Protein AF-A0A0F9U794-F1 (afdb_monomer_lite)

Secondary structure (DSSP, 8-state):
-EEEEEEE----HHHHHHHHHHHHTTPPPSS--S-EEEEEEE-TT--EEEEEPPPSEEE-TT--TTSSSS-EEEEEEETT-EEEEEEE-SSS-EEEEEEEEETTEEEEE-HHHHHHTT-

pLDDT: mean 91.05, std 6.49, range [72.31, 98.19]

Organism: NCBI:txid412755

Sequence (119 aa):
MRAALRLEDINTKDAKMVNAMCRQMGERPACPSRAWVARVRINANGYVDRDFLRADAVDYSDANGAGSRGIFKCYWLDERAYYEVSAPQSWRGTDRYFCETINGEIIRMTKEEVQDAQL

Structure (mmCIF, N/CA/C/O backbone):
data_AF-A0A0F9U794-F1
#
_entry.id   AF-A0A0F9U794-F1
#
loop_
_atom_site.group_PDB
_atom_site.id
_atom_site.type_symbol
_atom_site.label_atom_id
_atom_site.label_alt_id
_atom_site.label_comp_id
_atom_site.label_asym_id
_atom_site.label_entity_id
_atom_site.label_seq_id
_atom_site.pdbx_PDB_ins_code
_atom_site.Cartn_x
_atom_site.Cartn_y
_atom_site.Cartn_z
_atom_site.occupancy
_atom_site.B_iso_or_equiv
_atom_site.auth_seq_id
_atom_site.auth_comp_id
_atom_site.auth_asym_id
_atom_site.auth_atom_id
_atom_site.pdbx_PDB_model_num
ATOM 1 N N . MET A 1 1 ? -17.759 -3.862 -4.072 1.00 80.81 1 MET A N 1
ATOM 2 C CA . MET A 1 1 ? -17.053 -3.583 -5.339 1.00 80.81 1 MET A CA 1
ATOM 3 C C . MET A 1 1 ? -15.560 -3.726 -5.059 1.00 80.81 1 MET A C 1
ATOM 5 O O . MET A 1 1 ? -15.224 -4.323 -4.046 1.00 80.81 1 MET A O 1
ATOM 9 N N . ARG A 1 2 ? -14.651 -3.315 -5.944 1.00 90.50 2 ARG A N 1
ATOM 10 C CA . ARG A 1 2 ? -13.212 -3.297 -5.638 1.00 90.50 2 ARG A CA 1
ATOM 11 C C . ARG A 1 2 ? -12.657 -1.923 -5.949 1.00 90.50 2 ARG A C 1
ATOM 13 O O . ARG A 1 2 ? -13.087 -1.322 -6.931 1.00 90.50 2 ARG A O 1
ATOM 20 N N . ALA A 1 3 ? -11.710 -1.461 -5.145 1.00 95.38 3 ALA A N 1
ATOM 21 C CA . ALA A 1 3 ? -10.958 -0.252 -5.440 1.00 95.38 3 ALA A CA 1
ATOM 22 C C . ALA A 1 3 ? -9.623 -0.608 -6.096 1.00 95.38 3 ALA A C 1
ATOM 24 O O . ALA A 1 3 ? -8.954 -1.561 -5.692 1.00 95.38 3 ALA A O 1
ATOM 25 N N . ALA A 1 4 ? -9.230 0.171 -7.102 1.00 95.75 4 ALA A N 1
ATOM 26 C CA . ALA A 1 4 ? -7.898 0.094 -7.684 1.00 95.75 4 ALA A CA 1
ATOM 27 C C . ALA A 1 4 ? -6.948 1.017 -6.912 1.00 95.75 4 ALA A C 1
ATOM 29 O O . ALA A 1 4 ? -7.204 2.215 -6.796 1.00 95.75 4 ALA A O 1
ATOM 30 N N . LEU A 1 5 ? -5.823 0.482 -6.442 1.00 96.75 5 LEU A N 1
ATOM 31 C CA . LEU A 1 5 ? -4.751 1.264 -5.831 1.00 96.75 5 LEU A CA 1
ATOM 32 C C . LEU A 1 5 ? -3.471 1.135 -6.662 1.00 96.75 5 LEU A C 1
ATOM 34 O O . LEU A 1 5 ? -2.931 0.041 -6.820 1.00 96.75 5 LEU A O 1
ATOM 38 N N . ARG A 1 6 ? -2.962 2.263 -7.167 1.00 95.94 6 ARG A N 1
ATOM 39 C CA . ARG A 1 6 ? -1.702 2.351 -7.924 1.00 95.94 6 ARG A CA 1
ATOM 40 C C . ARG A 1 6 ? -0.647 3.053 -7.067 1.00 95.94 6 ARG A C 1
ATOM 42 O O . ARG A 1 6 ? -0.819 4.218 -6.722 1.00 95.94 6 ARG A O 1
ATOM 49 N N . LEU A 1 7 ? 0.439 2.357 -6.726 1.00 95.31 7 LEU A N 1
ATOM 50 C CA . LEU A 1 7 ? 1.538 2.881 -5.902 1.00 95.31 7 LEU A CA 1
ATOM 51 C C . LEU A 1 7 ? 2.839 2.936 -6.690 1.00 95.31 7 LEU A C 1
ATOM 53 O O . LEU A 1 7 ? 3.247 1.927 -7.258 1.00 95.31 7 LEU A O 1
ATOM 57 N N . GLU A 1 8 ? 3.535 4.069 -6.673 1.00 94.00 8 GLU A N 1
ATOM 58 C CA . GLU A 1 8 ? 4.873 4.149 -7.259 1.00 94.00 8 GLU A CA 1
ATOM 59 C C . GLU A 1 8 ? 5.911 3.473 -6.348 1.00 94.00 8 GLU A C 1
ATOM 61 O O . GLU A 1 8 ? 6.043 3.792 -5.164 1.00 94.00 8 GLU A O 1
ATOM 66 N N . ASP A 1 9 ? 6.687 2.548 -6.905 1.00 89.06 9 ASP A N 1
ATOM 67 C CA . ASP A 1 9 ? 7.792 1.879 -6.224 1.00 89.06 9 ASP A CA 1
ATOM 68 C C . ASP A 1 9 ? 9.101 2.647 -6.443 1.00 89.06 9 ASP A C 1
ATOM 70 O O . ASP A 1 9 ? 9.924 2.314 -7.299 1.00 89.06 9 ASP A O 1
ATOM 74 N N . ILE A 1 10 ? 9.279 3.719 -5.667 1.00 87.56 10 ILE A N 1
ATOM 75 C CA . ILE A 1 10 ? 10.468 4.576 -5.737 1.00 87.56 10 ILE A CA 1
ATOM 76 C C . ILE A 1 10 ? 11.643 3.896 -5.033 1.00 87.56 10 ILE A C 1
ATOM 78 O O . ILE A 1 10 ? 11.680 3.805 -3.801 1.00 87.56 10 ILE A O 1
ATOM 82 N N . ASN A 1 11 ? 12.651 3.509 -5.815 1.00 81.12 11 ASN A N 1
ATOM 83 C CA . ASN A 1 11 ? 13.875 2.881 -5.321 1.00 81.12 11 ASN A CA 1
ATOM 84 C C . ASN A 1 11 ? 15.133 3.576 -5.850 1.00 81.12 11 ASN A C 1
ATOM 86 O O . ASN A 1 11 ? 15.121 4.284 -6.858 1.00 81.12 11 ASN A O 1
ATOM 90 N N . THR A 1 12 ? 16.257 3.373 -5.162 1.00 76.31 12 THR A N 1
ATOM 91 C CA . THR A 1 12 ? 17.566 3.777 -5.688 1.00 76.31 12 THR A CA 1
ATOM 92 C C . THR A 1 12 ? 18.034 2.785 -6.755 1.00 76.31 12 THR A C 1
ATOM 94 O O . THR A 1 12 ? 17.633 1.618 -6.772 1.00 76.31 12 THR A O 1
ATOM 97 N N . LYS A 1 13 ? 18.917 3.238 -7.653 1.00 73.81 13 LYS A N 1
ATOM 98 C CA . LYS A 1 13 ? 19.568 2.357 -8.634 1.00 73.81 13 LYS A CA 1
ATOM 99 C C . LYS A 1 13 ? 20.335 1.223 -7.936 1.00 73.81 13 LYS A C 1
ATOM 101 O O . LYS A 1 13 ? 20.279 0.082 -8.391 1.00 73.81 13 LYS A O 1
ATOM 106 N N . ASP A 1 14 ? 20.966 1.528 -6.804 1.00 78.88 14 ASP A N 1
ATOM 107 C CA . ASP A 1 14 ? 21.723 0.560 -6.006 1.00 78.88 14 ASP A CA 1
ATOM 108 C C . ASP A 1 1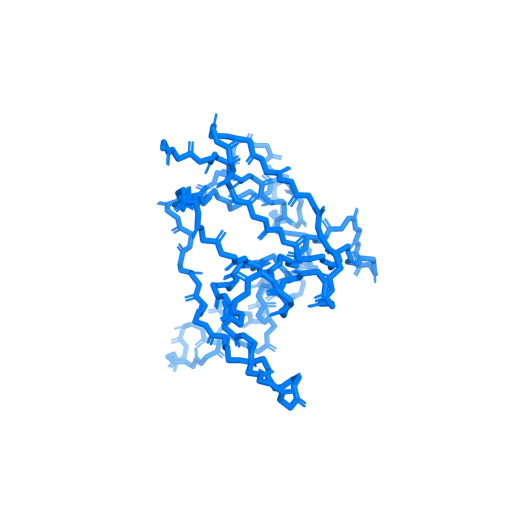4 ? 20.814 -0.526 -5.426 1.00 78.88 14 ASP A C 1
ATOM 110 O O . ASP A 1 14 ? 21.126 -1.707 -5.550 1.00 78.88 14 ASP A O 1
ATOM 114 N N . ALA A 1 15 ? 19.635 -0.161 -4.903 1.00 79.69 15 ALA A N 1
ATOM 115 C CA . ALA A 1 15 ? 18.659 -1.129 -4.400 1.00 79.69 15 ALA A CA 1
ATOM 116 C C . ALA A 1 15 ? 18.228 -2.128 -5.488 1.00 79.69 15 ALA A C 1
ATOM 118 O O . ALA A 1 15 ? 18.075 -3.320 -5.220 1.00 79.69 15 ALA A O 1
ATOM 119 N N . LYS A 1 16 ? 18.076 -1.675 -6.739 1.00 75.94 16 LYS A N 1
ATOM 120 C CA . LYS A 1 16 ? 17.769 -2.559 -7.873 1.00 75.94 16 LYS A CA 1
ATOM 121 C C . LYS A 1 16 ? 18.916 -3.526 -8.168 1.00 75.94 16 LYS A C 1
ATOM 123 O O . LYS A 1 16 ? 18.654 -4.712 -8.358 1.00 75.94 16 LYS A O 1
ATOM 128 N N . MET A 1 17 ? 20.155 -3.031 -8.203 1.00 81.88 17 MET A N 1
ATOM 129 C CA . MET A 1 17 ? 21.342 -3.854 -8.455 1.00 81.88 17 MET A CA 1
ATOM 130 C C . MET A 1 17 ? 21.521 -4.918 -7.368 1.00 81.88 17 MET A C 1
ATOM 132 O O . MET A 1 17 ? 21.642 -6.099 -7.688 1.00 81.88 17 MET A O 1
ATOM 136 N N . VAL A 1 18 ? 21.439 -4.516 -6.097 1.00 85.44 18 VAL A N 1
ATOM 137 C CA . VAL A 1 18 ? 21.543 -5.421 -4.943 1.00 85.44 18 VAL A CA 1
ATOM 138 C C . VAL A 1 18 ? 20.451 -6.487 -4.995 1.00 85.44 18 VAL A C 1
ATOM 140 O O . VAL A 1 18 ? 20.743 -7.678 -4.940 1.00 85.44 18 VAL A O 1
ATOM 143 N N . ASN A 1 19 ? 19.192 -6.094 -5.199 1.00 85.62 19 ASN A N 1
ATOM 144 C CA . ASN A 1 19 ? 18.096 -7.059 -5.276 1.00 85.62 19 ASN A CA 1
ATOM 145 C C . ASN A 1 19 ? 18.199 -8.002 -6.483 1.00 85.62 19 ASN A C 1
ATOM 147 O O . ASN A 1 19 ? 17.732 -9.137 -6.403 1.00 85.62 19 ASN A O 1
ATOM 151 N N . ALA A 1 20 ? 18.759 -7.552 -7.610 1.00 84.56 20 ALA A N 1
ATOM 152 C CA . ALA A 1 20 ? 19.006 -8.416 -8.761 1.00 84.56 20 ALA A CA 1
ATOM 153 C C . ALA A 1 20 ? 20.053 -9.491 -8.433 1.00 84.56 20 ALA A C 1
ATOM 155 O O . ALA A 1 20 ? 19.827 -10.656 -8.756 1.00 84.56 20 ALA A O 1
ATOM 156 N N . MET A 1 21 ? 21.130 -9.126 -7.730 1.00 88.81 21 MET A N 1
ATOM 157 C CA . MET A 1 21 ? 22.136 -10.079 -7.249 1.00 88.81 21 MET A CA 1
ATOM 158 C C . MET A 1 21 ? 21.545 -11.066 -6.238 1.00 88.81 21 MET A C 1
ATOM 160 O O . MET A 1 21 ? 21.715 -12.268 -6.416 1.00 88.81 21 MET A O 1
ATOM 164 N N . CYS A 1 22 ? 20.774 -10.600 -5.243 1.00 89.19 22 CYS A N 1
ATOM 165 C CA . CYS A 1 22 ? 20.089 -11.493 -4.298 1.00 89.19 22 CYS A CA 1
ATOM 166 C C . CYS A 1 22 ? 19.246 -12.542 -5.037 1.00 89.19 22 CYS A C 1
ATOM 168 O O . CYS A 1 22 ? 19.363 -13.732 -4.766 1.00 89.19 22 CYS A O 1
ATOM 170 N N . ARG A 1 23 ? 18.457 -12.127 -6.041 1.00 87.50 23 ARG A N 1
ATOM 171 C CA . ARG A 1 23 ? 17.647 -13.056 -6.850 1.00 87.50 23 ARG A CA 1
ATOM 172 C C . ARG A 1 23 ? 18.496 -14.059 -7.629 1.00 87.50 23 ARG A C 1
ATOM 174 O O . ARG A 1 23 ? 18.115 -15.221 -7.693 1.00 87.50 23 ARG A O 1
ATOM 181 N N . GLN A 1 24 ? 19.619 -13.630 -8.207 1.00 92.25 24 GLN A N 1
ATOM 182 C CA . GLN A 1 24 ? 20.548 -14.533 -8.899 1.00 92.25 24 GLN A CA 1
ATOM 183 C C . GLN A 1 24 ? 21.147 -15.582 -7.952 1.00 92.25 24 GLN A C 1
ATOM 185 O O . GLN A 1 24 ? 21.389 -16.707 -8.374 1.00 92.25 24 GLN A O 1
ATOM 190 N N . MET A 1 25 ? 21.330 -15.235 -6.677 1.00 93.62 25 MET A N 1
ATOM 191 C CA . MET A 1 25 ? 21.824 -16.139 -5.632 1.00 93.62 25 MET A CA 1
ATOM 192 C C . MET A 1 25 ? 20.716 -16.968 -4.954 1.00 93.62 25 MET A C 1
ATOM 194 O O . MET A 1 25 ? 21.010 -17.777 -4.081 1.00 93.62 25 MET A O 1
ATOM 198 N N . GLY A 1 26 ? 19.443 -16.788 -5.330 1.00 91.44 26 GLY A N 1
ATOM 199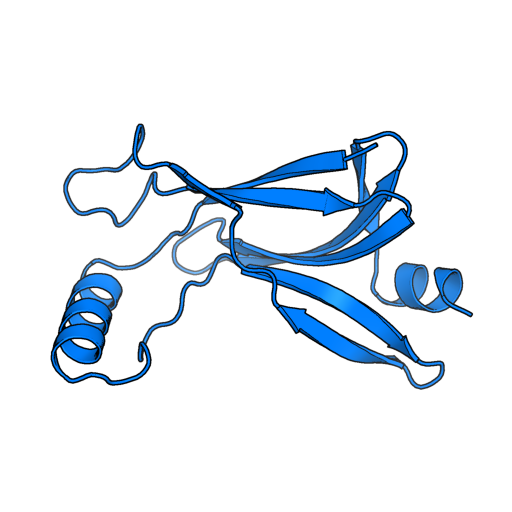 C CA . GLY A 1 26 ? 18.307 -17.444 -4.665 1.00 91.44 26 GLY A CA 1
ATOM 200 C C . GLY A 1 26 ? 17.976 -16.872 -3.280 1.00 91.44 26 GLY A C 1
ATOM 201 O O . GLY A 1 26 ? 17.231 -17.480 -2.513 1.00 91.44 26 GLY A O 1
ATOM 202 N N . GLU A 1 27 ? 18.510 -15.699 -2.953 1.00 90.25 27 GLU A N 1
ATOM 203 C CA . GLU A 1 27 ? 18.311 -15.022 -1.679 1.00 90.25 27 GLU A CA 1
ATOM 204 C C . GLU A 1 27 ? 17.114 -14.068 -1.702 1.00 90.25 27 GLU A C 1
ATOM 206 O O . GLU A 1 27 ? 16.633 -13.603 -2.745 1.00 90.25 27 GLU A O 1
ATOM 211 N N . ARG A 1 28 ? 16.640 -13.723 -0.502 1.00 84.06 28 ARG A N 1
ATOM 212 C CA . ARG A 1 28 ? 15.618 -12.690 -0.339 1.00 84.06 28 ARG A CA 1
ATOM 213 C C . ARG A 1 28 ? 16.192 -11.311 -0.695 1.00 84.06 28 ARG A C 1
ATOM 215 O O . ARG A 1 28 ? 17.364 -11.057 -0.438 1.00 84.06 28 ARG A O 1
ATOM 222 N N . PRO A 1 29 ? 15.375 -10.392 -1.240 1.00 82.88 29 PRO A N 1
ATOM 223 C CA . PRO A 1 29 ? 15.823 -9.036 -1.542 1.00 82.88 29 PRO A CA 1
ATOM 224 C C . PRO A 1 29 ? 16.298 -8.314 -0.273 1.00 82.88 29 PRO A C 1
ATOM 226 O O . PRO A 1 29 ? 15.523 -8.173 0.673 1.00 82.88 29 PRO A O 1
ATOM 229 N N . ALA A 1 30 ? 17.539 -7.824 -0.266 1.00 80.88 30 ALA A N 1
ATOM 230 C CA . ALA A 1 30 ? 18.091 -7.060 0.856 1.00 80.88 30 ALA A CA 1
ATOM 231 C C . ALA A 1 30 ? 17.530 -5.627 0.943 1.00 80.88 30 ALA A C 1
ATOM 233 O O . ALA A 1 30 ? 17.526 -5.017 2.010 1.00 80.88 30 ALA A O 1
ATOM 234 N N . CYS A 1 31 ? 17.026 -5.084 -0.169 1.00 78.06 31 CYS A N 1
ATOM 235 C CA . CYS A 1 31 ? 16.397 -3.767 -0.232 1.00 78.06 31 CYS A CA 1
ATOM 236 C C . CYS A 1 31 ? 14.939 -3.911 -0.692 1.00 78.06 31 CYS A C 1
ATOM 238 O O . CYS A 1 31 ? 14.627 -3.579 -1.838 1.00 78.06 31 CYS A O 1
ATOM 240 N N . PRO A 1 32 ? 14.038 -4.466 0.137 1.00 75.12 32 PRO A N 1
ATOM 241 C CA . PRO A 1 32 ? 12.668 -4.732 -0.274 1.00 75.12 32 PRO A CA 1
ATOM 242 C C . PRO A 1 32 ? 11.962 -3.448 -0.711 1.00 75.12 32 PRO A C 1
ATOM 244 O O . PRO A 1 32 ? 12.281 -2.345 -0.267 1.00 75.12 32 PRO A O 1
ATOM 247 N N . SER A 1 33 ? 10.986 -3.610 -1.600 1.00 83.81 33 SER A N 1
ATOM 248 C CA . SER A 1 33 ? 10.199 -2.491 -2.103 1.00 83.81 33 SER A CA 1
ATOM 249 C C . SER A 1 33 ? 9.570 -1.694 -0.963 1.00 83.81 33 SER A C 1
ATOM 251 O O . SER A 1 33 ? 8.998 -2.252 -0.025 1.00 83.81 33 SER A O 1
ATOM 253 N N . ARG A 1 34 ? 9.641 -0.369 -1.090 1.00 89.38 34 ARG A N 1
ATOM 254 C CA . ARG A 1 34 ? 9.024 0.563 -0.144 1.00 89.38 34 ARG A CA 1
ATOM 255 C C . ARG A 1 34 ? 7.520 0.721 -0.387 1.00 89.38 34 ARG A C 1
ATOM 257 O O . ARG A 1 34 ? 6.819 1.176 0.514 1.00 89.38 34 ARG A O 1
ATOM 264 N N . ALA A 1 35 ? 7.043 0.349 -1.578 1.00 94.38 35 ALA A N 1
ATOM 265 C CA . ALA A 1 35 ? 5.633 0.331 -1.946 1.00 94.38 35 ALA A CA 1
ATOM 266 C C . ALA A 1 35 ? 5.005 -1.035 -1.644 1.00 94.38 35 ALA A C 1
ATOM 268 O O . ALA A 1 35 ? 5.291 -2.033 -2.321 1.00 94.38 35 ALA A O 1
ATOM 269 N N . TRP A 1 36 ? 4.131 -1.079 -0.642 1.00 95.94 36 TRP A N 1
ATOM 270 C CA . TRP A 1 36 ? 3.434 -2.295 -0.230 1.00 95.94 36 TRP A CA 1
ATOM 271 C C . TRP A 1 36 ? 2.057 -1.985 0.353 1.00 95.94 36 TRP A C 1
ATOM 273 O O . TRP A 1 36 ? 1.792 -0.872 0.809 1.00 95.94 36 TRP A O 1
ATOM 283 N N . VAL A 1 37 ? 1.201 -3.002 0.334 1.00 97.94 37 VAL A N 1
ATOM 284 C CA . VAL A 1 37 ? -0.140 -2.995 0.920 1.00 97.94 37 VAL A CA 1
ATOM 285 C C . VAL A 1 37 ? -0.269 -4.244 1.781 1.00 97.94 37 VAL A C 1
ATOM 287 O O . VAL A 1 37 ? 0.140 -5.326 1.357 1.00 97.94 37 VAL A O 1
ATOM 290 N N . ALA A 1 38 ? -0.821 -4.105 2.979 1.00 98.19 38 ALA A N 1
ATOM 291 C CA . ALA A 1 38 ? -1.192 -5.235 3.817 1.00 98.19 38 ALA A CA 1
ATOM 292 C C . ALA A 1 38 ? -2.658 -5.117 4.212 1.00 98.19 38 ALA A C 1
ATOM 294 O O . ALA A 1 38 ? -3.099 -4.037 4.596 1.00 98.19 38 ALA A O 1
ATOM 295 N N . ARG A 1 39 ? -3.407 -6.216 4.146 1.00 97.75 39 ARG A N 1
ATOM 296 C CA . ARG A 1 39 ? -4.705 -6.300 4.808 1.00 97.75 39 ARG A CA 1
ATOM 297 C C . ARG A 1 39 ? -4.454 -6.363 6.304 1.00 97.75 39 ARG A C 1
ATOM 299 O O . ARG A 1 39 ? -3.569 -7.100 6.745 1.00 97.75 39 ARG A O 1
ATOM 306 N N . VAL A 1 40 ? -5.212 -5.591 7.071 1.00 97.44 40 VAL A N 1
ATOM 307 C CA . VAL A 1 40 ? -4.991 -5.476 8.511 1.00 97.44 40 VAL A CA 1
ATOM 308 C C . VAL A 1 40 ? -6.176 -5.947 9.327 1.00 97.44 40 VAL A C 1
ATOM 310 O O . VAL A 1 40 ? -7.334 -5.724 8.973 1.00 97.44 40 VAL A O 1
ATOM 313 N N . ARG A 1 41 ? -5.855 -6.573 10.456 1.00 96.06 41 ARG A N 1
ATOM 314 C CA . ARG A 1 41 ? -6.779 -6.802 11.566 1.00 96.06 41 ARG A CA 1
ATOM 315 C C . ARG A 1 41 ? -6.158 -6.223 12.826 1.00 96.06 41 ARG A C 1
ATOM 317 O O . ARG A 1 41 ? -5.013 -6.537 13.145 1.00 96.06 41 ARG A O 1
ATOM 324 N N . ILE A 1 42 ? -6.895 -5.365 13.512 1.00 95.50 42 ILE A N 1
ATOM 325 C CA . ILE A 1 42 ? -6.478 -4.714 14.744 1.00 95.50 42 ILE A CA 1
ATOM 326 C C . ILE A 1 42 ? -7.328 -5.283 15.871 1.00 95.50 42 ILE A C 1
ATOM 328 O O . ILE A 1 42 ? -8.549 -5.198 15.841 1.00 95.50 42 ILE A O 1
ATOM 332 N N . ASN A 1 43 ? -6.689 -5.908 16.857 1.00 91.44 43 ASN A N 1
ATOM 333 C CA . ASN A 1 43 ? -7.421 -6.424 18.012 1.00 91.44 43 ASN A CA 1
ATOM 334 C C . ASN A 1 43 ? -7.713 -5.315 19.038 1.00 91.44 43 ASN A C 1
ATOM 336 O O . ASN A 1 43 ? -7.161 -4.220 18.959 1.00 91.44 43 ASN A O 1
ATOM 340 N N . ALA A 1 44 ? -8.518 -5.626 20.058 1.00 88.44 44 ALA A N 1
ATOM 341 C CA . ALA A 1 44 ? -8.875 -4.688 21.129 1.00 88.44 44 ALA A CA 1
ATOM 342 C C . ALA A 1 44 ? -7.668 -4.087 21.885 1.00 88.44 44 ALA A C 1
ATOM 344 O O . ALA A 1 44 ? -7.775 -3.007 22.458 1.00 88.44 44 ALA A O 1
ATOM 345 N N . ASN A 1 45 ? -6.506 -4.749 21.857 1.00 90.38 45 ASN A N 1
ATOM 346 C CA . ASN A 1 45 ? -5.269 -4.262 22.476 1.00 90.38 45 ASN A CA 1
ATOM 347 C C . ASN A 1 45 ? -4.439 -3.373 21.527 1.00 90.38 45 ASN A C 1
ATOM 349 O O . ASN A 1 45 ? -3.314 -2.997 21.855 1.00 90.38 45 ASN A O 1
ATOM 353 N N . GLY A 1 46 ? -4.944 -3.082 20.324 1.00 89.81 46 GLY A N 1
ATOM 354 C CA . GLY A 1 46 ? -4.261 -2.291 19.305 1.00 89.81 46 GLY A CA 1
ATOM 355 C C . GLY A 1 46 ? -3.135 -3.031 18.572 1.00 89.81 46 GLY A C 1
ATOM 356 O O . GLY A 1 46 ? -2.333 -2.384 17.887 1.00 89.81 46 GLY A O 1
ATOM 357 N N . TYR A 1 47 ? -3.030 -4.357 18.705 1.00 93.69 47 TYR A N 1
ATOM 358 C CA . TYR A 1 47 ? -2.077 -5.153 17.926 1.00 93.69 47 TYR A CA 1
ATOM 359 C C . TYR A 1 47 ? -2.562 -5.279 16.484 1.00 93.69 47 TYR A C 1
ATOM 361 O O . TYR A 1 47 ? -3.705 -5.663 16.253 1.00 93.69 47 TYR A O 1
ATOM 369 N N . VAL A 1 48 ? -1.670 -4.983 15.535 1.00 95.56 48 VAL A N 1
ATOM 370 C CA . VAL A 1 48 ? -1.952 -4.995 14.095 1.00 95.56 48 VAL A CA 1
ATOM 371 C C . VAL A 1 48 ? -1.375 -6.265 13.473 1.00 95.56 48 VAL A C 1
ATOM 373 O O . VAL A 1 48 ? -0.160 -6.365 13.277 1.00 95.56 48 VAL A O 1
ATOM 376 N N . ASP A 1 49 ? -2.254 -7.206 13.142 1.00 96.75 49 ASP A N 1
ATOM 377 C CA . ASP A 1 49 ? -1.956 -8.358 12.291 1.00 96.75 49 ASP A CA 1
ATOM 378 C C . ASP A 1 49 ? -1.968 -7.917 10.820 1.00 96.75 49 ASP A C 1
ATOM 380 O O . ASP A 1 49 ? -2.904 -7.242 10.385 1.00 96.75 49 ASP A O 1
ATOM 384 N N . ARG A 1 50 ? -0.917 -8.264 10.068 1.00 97.44 50 ARG A N 1
ATOM 385 C CA . ARG A 1 50 ? -0.707 -7.833 8.677 1.00 97.44 50 ARG A CA 1
ATOM 386 C C . ARG A 1 50 ? -0.581 -9.036 7.762 1.00 97.44 50 ARG A C 1
ATOM 388 O O . ARG A 1 50 ? 0.390 -9.784 7.857 1.00 97.44 50 ARG A O 1
ATOM 395 N N . ASP A 1 51 ? -1.488 -9.127 6.802 1.00 97.19 51 ASP A N 1
ATOM 396 C CA . ASP A 1 51 ? -1.379 -10.046 5.675 1.00 97.19 51 ASP A CA 1
ATOM 397 C C . ASP A 1 51 ? -0.948 -9.262 4.429 1.00 97.19 51 ASP A C 1
ATOM 399 O O . ASP A 1 51 ? -1.702 -8.439 3.906 1.00 97.19 51 ASP A O 1
ATOM 403 N N . PHE A 1 52 ? 0.306 -9.426 4.000 1.00 96.12 52 PHE A N 1
ATOM 404 C CA . PHE A 1 52 ? 0.889 -8.622 2.922 1.00 96.12 52 PHE A CA 1
ATOM 405 C C . PHE A 1 52 ? 0.395 -9.077 1.549 1.00 96.12 52 PHE A C 1
ATOM 407 O O . PHE A 1 52 ? 0.598 -10.221 1.142 1.00 96.12 52 PHE A O 1
ATOM 414 N N . LEU A 1 53 ? -0.168 -8.141 0.786 1.00 95.44 53 LEU A N 1
ATOM 415 C CA . LEU A 1 53 ? -0.670 -8.416 -0.552 1.00 95.44 53 LEU A CA 1
ATOM 416 C C . LEU A 1 53 ? 0.481 -8.469 -1.557 1.00 95.44 53 LEU A C 1
ATOM 418 O O . LEU A 1 53 ? 1.384 -7.624 -1.575 1.00 95.44 53 LEU A O 1
ATOM 422 N N . ARG A 1 54 ? 0.392 -9.428 -2.478 1.00 94.19 54 ARG A N 1
ATOM 423 C CA . ARG A 1 54 ? 1.129 -9.366 -3.740 1.00 94.19 54 ARG A CA 1
ATOM 424 C C . ARG A 1 54 ? 0.416 -8.377 -4.661 1.00 94.19 54 ARG A C 1
ATOM 426 O O . ARG A 1 54 ? -0.803 -8.407 -4.757 1.00 94.19 54 ARG A O 1
ATOM 433 N N . ALA A 1 55 ? 1.177 -7.533 -5.353 1.00 94.25 55 ALA A N 1
ATOM 434 C CA . ALA A 1 55 ? 0.615 -6.680 -6.396 1.00 94.25 55 ALA A CA 1
ATOM 435 C C . ALA A 1 55 ? 0.019 -7.538 -7.523 1.00 94.25 55 ALA A C 1
ATOM 437 O O . ALA A 1 55 ? 0.666 -8.486 -7.982 1.00 94.25 55 ALA A O 1
ATOM 438 N N . ASP A 1 56 ? -1.179 -7.183 -7.979 1.00 96.06 56 ASP A N 1
ATOM 439 C CA . ASP A 1 56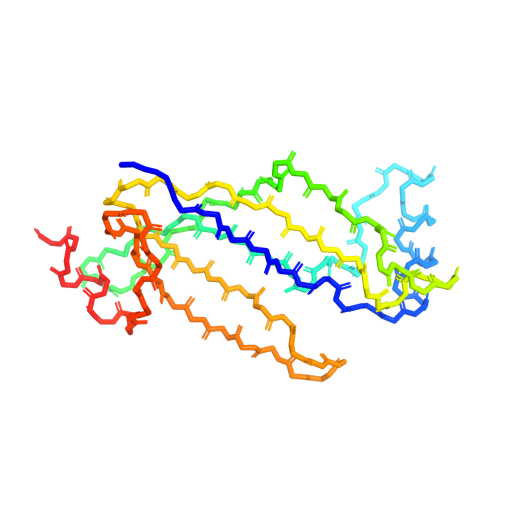 ? -1.865 -7.845 -9.091 1.00 96.06 56 ASP A CA 1
ATOM 440 C C . ASP A 1 56 ? -1.139 -7.600 -10.417 1.00 96.06 56 ASP A C 1
ATOM 442 O O . ASP A 1 56 ? -1.055 -8.486 -11.267 1.00 96.06 56 ASP A O 1
ATOM 446 N N . ALA A 1 57 ? -0.568 -6.405 -10.576 1.00 94.25 57 ALA A N 1
ATOM 447 C CA . ALA A 1 57 ? 0.236 -6.042 -11.733 1.00 94.25 57 ALA A CA 1
ATOM 448 C C . ALA A 1 57 ? 1.375 -5.089 -11.355 1.00 94.25 57 ALA A C 1
ATOM 450 O O . ALA A 1 57 ? 1.317 -4.374 -10.350 1.00 94.25 57 ALA A O 1
ATOM 451 N N . VAL A 1 58 ? 2.410 -5.071 -12.197 1.00 91.81 58 VAL A N 1
ATOM 452 C CA . VAL A 1 58 ? 3.468 -4.060 -12.158 1.00 91.81 58 VAL A CA 1
ATOM 453 C C . VAL A 1 58 ? 3.517 -3.370 -13.514 1.00 91.81 58 VAL A C 1
ATOM 455 O O . VAL A 1 58 ? 3.696 -4.026 -14.538 1.00 91.81 58 VAL A O 1
ATOM 458 N N . ASP A 1 59 ? 3.335 -2.057 -13.507 1.00 90.88 59 ASP A N 1
ATOM 459 C CA . ASP A 1 59 ? 3.336 -1.196 -14.682 1.00 90.88 59 ASP A CA 1
ATOM 460 C C . ASP A 1 59 ? 4.678 -0.460 -14.789 1.00 90.88 59 ASP A C 1
ATOM 462 O O . ASP A 1 59 ? 5.139 0.175 -13.838 1.00 90.88 59 ASP A O 1
ATOM 466 N N . TYR A 1 60 ? 5.307 -0.584 -15.956 1.00 89.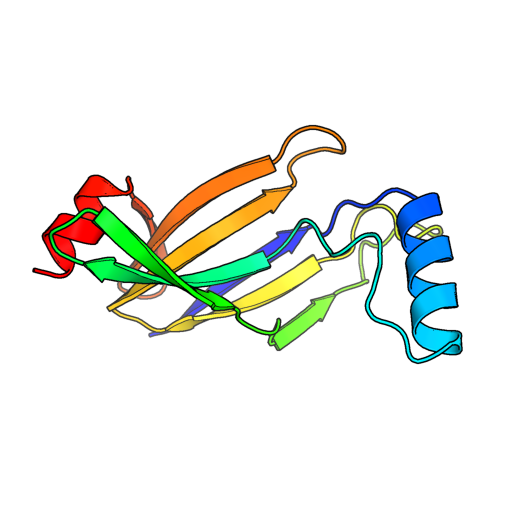88 60 TYR A N 1
ATOM 467 C CA . TYR A 1 60 ? 6.605 0.004 -16.289 1.00 89.88 60 TYR A CA 1
ATOM 468 C C . TYR A 1 60 ? 6.496 1.064 -17.393 1.00 89.88 60 TYR A C 1
ATOM 470 O O . TYR A 1 60 ? 7.524 1.523 -17.883 1.00 89.88 60 TYR A O 1
ATOM 478 N N . SER A 1 61 ? 5.282 1.438 -17.812 1.00 88.56 61 SER A N 1
ATOM 479 C CA . SER A 1 61 ? 5.051 2.328 -18.961 1.00 88.56 61 SER A CA 1
ATOM 480 C C . SER A 1 61 ? 5.687 3.707 -18.772 1.00 88.56 61 SER A C 1
ATOM 482 O O . SER A 1 61 ? 6.181 4.298 -19.728 1.00 88.56 61 SER A O 1
ATOM 484 N N . ASP A 1 62 ? 5.741 4.173 -17.524 1.00 87.06 62 ASP A N 1
ATOM 485 C CA . ASP A 1 62 ? 6.340 5.452 -17.136 1.00 87.06 62 ASP A CA 1
ATOM 486 C C . ASP A 1 62 ? 7.770 5.289 -16.587 1.00 87.06 62 ASP A C 1
ATOM 488 O O . ASP A 1 62 ? 8.366 6.247 -16.082 1.00 87.06 62 ASP A O 1
ATOM 492 N N . ALA A 1 63 ? 8.330 4.074 -16.622 1.00 86.81 63 ALA A N 1
ATOM 493 C CA . ALA A 1 63 ? 9.606 3.794 -15.990 1.00 86.81 63 ALA A CA 1
ATOM 494 C C . ALA A 1 63 ? 10.725 4.556 -16.696 1.00 86.81 63 ALA A C 1
ATOM 496 O O . ALA A 1 63 ? 10.908 4.479 -17.912 1.00 86.81 63 ALA A O 1
ATOM 497 N N . ASN A 1 64 ? 11.544 5.255 -15.913 1.00 82.31 64 ASN A N 1
ATOM 498 C CA . ASN A 1 64 ? 12.773 5.808 -16.464 1.00 82.31 64 ASN A CA 1
ATOM 499 C C . ASN A 1 64 ? 13.731 4.669 -16.867 1.00 82.31 64 ASN A C 1
ATOM 501 O O . ASN A 1 64 ? 13.631 3.550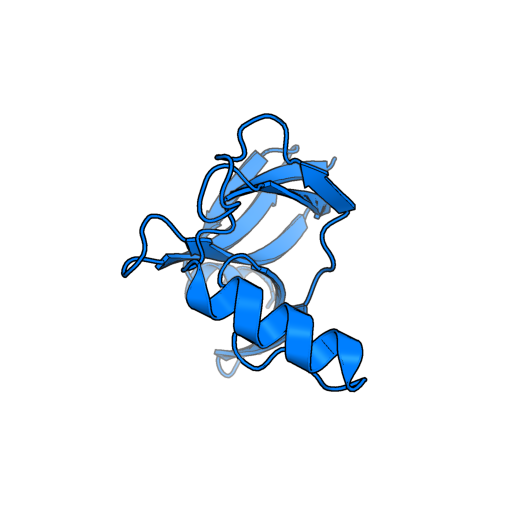 -16.365 1.00 82.31 64 ASN A O 1
ATOM 505 N N . GLY A 1 65 ? 14.713 4.948 -17.731 1.00 76.56 65 GLY A N 1
ATOM 506 C CA . GLY A 1 65 ? 15.628 3.908 -18.232 1.00 76.56 65 GLY A CA 1
ATOM 507 C C . GLY A 1 65 ? 16.376 3.128 -17.135 1.00 76.56 65 GLY A C 1
ATOM 508 O O . GLY A 1 65 ? 16.707 1.958 -17.314 1.00 76.56 65 GLY A O 1
ATOM 509 N N . ALA A 1 66 ? 16.605 3.735 -15.963 1.00 76.31 66 ALA A N 1
ATOM 510 C CA . ALA A 1 66 ? 17.209 3.052 -14.817 1.00 76.31 66 ALA A CA 1
ATOM 511 C C . ALA A 1 66 ? 16.202 2.209 -14.002 1.00 76.31 66 ALA A C 1
ATOM 513 O O . ALA A 1 66 ? 16.606 1.272 -13.305 1.00 76.31 66 ALA A O 1
ATOM 514 N N . GLY A 1 67 ? 14.903 2.499 -14.092 1.00 72.31 67 GLY A N 1
ATOM 515 C CA . GLY A 1 67 ? 13.834 1.931 -13.274 1.00 72.31 67 GLY A CA 1
ATOM 516 C C . GLY A 1 67 ? 13.895 2.351 -11.803 1.00 72.31 67 GLY A C 1
ATOM 517 O O . GLY A 1 67 ? 13.584 1.544 -10.935 1.00 72.31 67 GLY A O 1
ATOM 518 N N . SER A 1 68 ? 14.367 3.565 -11.504 1.00 80.50 68 SER A N 1
ATOM 519 C CA . SER A 1 68 ? 14.353 4.132 -10.140 1.00 80.50 68 SER A CA 1
ATOM 520 C C . SER A 1 68 ? 13.057 4.888 -9.819 1.00 80.50 68 SER A C 1
ATOM 522 O O . SER A 1 68 ? 12.753 5.140 -8.652 1.00 80.50 68 SER A O 1
ATOM 524 N N . ARG A 1 69 ? 12.316 5.265 -10.866 1.00 86.69 69 ARG A N 1
ATOM 525 C CA . ARG A 1 69 ? 11.052 6.014 -10.858 1.00 86.69 69 ARG A CA 1
ATOM 526 C C . ARG A 1 69 ? 10.145 5.482 -11.966 1.00 86.69 69 ARG A C 1
ATOM 528 O O . ARG A 1 69 ? 10.652 4.906 -12.932 1.00 86.69 69 ARG A O 1
ATOM 535 N N . GLY A 1 70 ? 8.844 5.723 -11.830 1.00 88.75 70 GLY A N 1
ATOM 536 C CA . GLY A 1 70 ? 7.835 5.386 -12.836 1.00 88.75 70 GLY A CA 1
ATOM 537 C C . GLY A 1 70 ? 7.490 3.899 -12.927 1.00 88.75 70 GLY A C 1
ATOM 538 O O . GLY A 1 70 ? 6.882 3.465 -13.897 1.00 88.75 70 GLY A O 1
ATOM 539 N N . ILE A 1 71 ? 7.889 3.109 -11.926 1.00 90.69 71 ILE A N 1
ATOM 540 C CA . ILE A 1 71 ? 7.428 1.729 -11.762 1.00 90.69 71 ILE A CA 1
ATOM 541 C C . ILE A 1 71 ? 6.259 1.761 -10.791 1.00 90.69 71 ILE A C 1
ATOM 543 O O . ILE A 1 71 ? 6.421 2.227 -9.663 1.00 90.69 71 ILE A O 1
ATOM 547 N N . PHE A 1 72 ? 5.107 1.241 -11.196 1.00 93.81 72 PHE A N 1
ATOM 548 C CA . PHE A 1 72 ? 3.902 1.246 -10.378 1.00 93.81 72 PHE A CA 1
ATOM 549 C C . PHE A 1 72 ? 3.456 -0.168 -10.035 1.00 93.81 72 PHE A C 1
ATOM 551 O O . PHE A 1 72 ? 3.410 -1.043 -10.892 1.00 93.81 72 PHE A O 1
ATOM 558 N N . LYS A 1 73 ? 3.088 -0.393 -8.777 1.00 94.88 73 LYS A N 1
ATOM 559 C CA . LYS A 1 73 ? 2.409 -1.603 -8.319 1.00 94.88 73 LYS A CA 1
ATOM 560 C C . LYS A 1 73 ? 0.918 -1.334 -8.223 1.00 94.88 73 LYS A C 1
ATOM 562 O O . LYS A 1 73 ? 0.508 -0.395 -7.541 1.00 94.88 73 LYS A O 1
ATOM 567 N N . CYS A 1 74 ? 0.134 -2.171 -8.881 1.00 96.31 74 CYS A N 1
ATOM 568 C CA . CYS A 1 74 ? -1.316 -2.076 -8.898 1.00 96.31 74 CYS A CA 1
ATOM 569 C C . CYS A 1 74 ? -1.912 -3.167 -8.010 1.00 96.31 74 CYS A C 1
ATOM 571 O O . CYS A 1 74 ? -1.495 -4.324 -8.094 1.00 96.31 74 CYS A O 1
ATOM 573 N N . TYR A 1 75 ? -2.878 -2.786 -7.182 1.00 97.25 75 TYR A N 1
ATOM 574 C CA . TYR A 1 75 ? -3.582 -3.665 -6.257 1.00 97.25 75 TYR A CA 1
ATOM 575 C C . TYR A 1 75 ? -5.088 -3.510 -6.434 1.00 97.25 75 TYR A C 1
ATOM 577 O O . TYR A 1 75 ? -5.584 -2.391 -6.601 1.00 97.25 75 TYR A O 1
ATOM 585 N N . TRP A 1 76 ? -5.805 -4.619 -6.320 1.00 97.31 76 TRP A N 1
ATOM 586 C CA . TRP A 1 76 ? -7.239 -4.639 -6.087 1.00 97.31 76 TRP A CA 1
ATOM 587 C C . TRP A 1 76 ? -7.526 -4.780 -4.597 1.00 97.31 76 TRP A C 1
ATOM 589 O O . TRP A 1 76 ? -7.117 -5.751 -3.962 1.00 97.31 76 TRP A O 1
ATOM 599 N N . LEU A 1 77 ? -8.245 -3.808 -4.044 1.00 96.94 77 LEU A N 1
ATOM 600 C CA . LEU A 1 77 ? -8.697 -3.823 -2.658 1.00 96.94 77 LEU A CA 1
ATOM 601 C C . LEU A 1 77 ? -10.159 -4.262 -2.611 1.00 96.94 77 LEU A C 1
ATOM 603 O O . LEU A 1 77 ? -10.995 -3.750 -3.361 1.00 96.94 77 LEU A O 1
ATOM 607 N N . ASP A 1 78 ? -10.450 -5.240 -1.760 1.00 96.56 78 ASP A N 1
ATOM 608 C CA . ASP A 1 78 ? -11.791 -5.774 -1.566 1.00 96.56 78 ASP A CA 1
ATOM 609 C C . ASP A 1 78 ? -12.638 -4.811 -0.720 1.00 96.56 78 ASP A C 1
ATOM 611 O O . ASP A 1 78 ? -12.154 -4.166 0.209 1.00 96.56 78 ASP A O 1
ATOM 615 N N . GLU A 1 79 ? -13.928 -4.740 -1.045 1.00 94.81 79 GLU A N 1
ATOM 616 C CA . GLU A 1 79 ? -14.940 -3.992 -0.293 1.00 94.81 79 GLU A CA 1
ATOM 617 C C . GLU A 1 79 ? -14.972 -4.368 1.195 1.00 94.81 79 GLU A C 1
ATOM 619 O O . GLU A 1 79 ? -14.904 -5.556 1.524 1.00 94.81 79 GLU A O 1
ATOM 624 N N . ARG A 1 80 ? -15.187 -3.380 2.080 1.00 90.50 80 ARG A N 1
ATOM 625 C CA . ARG A 1 80 ? -15.325 -3.584 3.538 1.00 90.50 80 ARG A CA 1
ATOM 626 C C . ARG A 1 80 ? -14.154 -4.356 4.149 1.00 90.50 80 ARG A C 1
ATOM 628 O O . ARG A 1 80 ? -14.310 -5.164 5.066 1.00 90.50 80 ARG A O 1
ATOM 635 N N . ALA A 1 81 ? -12.968 -4.143 3.594 1.00 94.38 81 ALA A N 1
ATOM 636 C CA . ALA A 1 81 ? -11.717 -4.626 4.140 1.00 94.38 81 ALA A CA 1
ATOM 637 C C . ALA A 1 81 ? -10.805 -3.443 4.458 1.00 94.38 81 ALA A C 1
ATOM 639 O O . ALA A 1 81 ? -10.822 -2.414 3.780 1.00 94.38 81 ALA A O 1
ATOM 640 N N . TYR A 1 82 ? -9.994 -3.638 5.493 1.00 97.25 82 TYR A N 1
ATOM 641 C CA . TYR A 1 82 ? -9.075 -2.638 6.007 1.00 97.25 82 TYR A CA 1
ATOM 642 C C . TYR A 1 82 ? -7.655 -2.952 5.572 1.00 97.25 82 TYR A C 1
ATOM 644 O O . TYR A 1 82 ? -7.219 -4.109 5.601 1.00 97.25 82 TYR A O 1
ATOM 652 N N . TYR A 1 83 ? -6.923 -1.909 5.211 1.00 98.12 83 TYR A N 1
ATOM 653 C CA . TYR A 1 83 ? -5.566 -2.017 4.710 1.00 98.12 83 TYR A CA 1
ATOM 654 C C . TYR A 1 83 ? -4.645 -1.011 5.390 1.00 98.12 83 TYR A C 1
ATOM 656 O O . TYR A 1 83 ? -5.064 0.079 5.763 1.00 98.12 83 TYR A O 1
ATOM 664 N N . GLU A 1 84 ? -3.372 -1.372 5.512 1.00 98.19 84 GLU A N 1
ATOM 665 C CA . GLU A 1 84 ? -2.272 -0.438 5.727 1.00 98.19 84 GLU A CA 1
ATOM 666 C C . GLU A 1 84 ? -1.494 -0.318 4.421 1.00 98.19 84 GLU A C 1
ATOM 668 O O . GLU A 1 84 ? -1.104 -1.317 3.805 1.00 98.19 84 GLU A O 1
ATOM 673 N N . VAL A 1 85 ? -1.263 0.919 4.003 1.00 98.12 85 VAL A N 1
ATOM 674 C CA . VAL A 1 85 ? -0.588 1.250 2.757 1.00 98.12 85 VAL A CA 1
ATOM 675 C C . VAL A 1 85 ? 0.704 1.981 3.074 1.00 98.12 85 VAL A C 1
ATOM 677 O O . VAL A 1 85 ? 0.710 2.969 3.802 1.00 98.12 85 VAL A O 1
ATOM 680 N N . SER A 1 86 ? 1.805 1.523 2.484 1.00 97.25 86 SER A N 1
ATOM 681 C CA . SER A 1 86 ? 3.071 2.249 2.437 1.00 97.25 86 SER A CA 1
ATOM 682 C C . SER A 1 86 ? 3.268 2.778 1.024 1.00 97.25 86 SER A C 1
ATOM 684 O O . SER A 1 86 ? 3.583 2.012 0.114 1.00 97.25 86 SER A O 1
ATOM 686 N N . ALA A 1 87 ? 3.072 4.083 0.842 1.00 96.31 87 ALA A N 1
ATOM 687 C CA . ALA A 1 87 ? 3.134 4.779 -0.438 1.00 96.31 87 ALA A CA 1
ATOM 688 C C . ALA A 1 87 ? 4.350 5.727 -0.481 1.00 96.31 87 ALA A C 1
ATOM 690 O O . ALA A 1 87 ? 4.279 6.856 0.019 1.00 96.31 87 ALA A O 1
ATOM 691 N N . PRO A 1 88 ? 5.490 5.310 -1.064 1.00 94.06 88 PRO A N 1
ATOM 692 C CA . PRO A 1 88 ? 6.640 6.187 -1.265 1.00 94.06 88 PRO A CA 1
ATOM 693 C C . PRO A 1 88 ? 6.246 7.436 -2.060 1.00 94.06 88 PRO A C 1
ATOM 695 O O . PRO A 1 88 ? 5.746 7.327 -3.172 1.00 94.06 88 PRO A O 1
ATOM 698 N N . GLN A 1 89 ? 6.496 8.619 -1.498 1.00 93.38 89 GLN A N 1
ATOM 699 C CA . GLN A 1 89 ? 6.272 9.905 -2.182 1.00 93.38 89 GLN A CA 1
ATOM 700 C C . GLN A 1 89 ? 7.587 10.491 -2.712 1.00 93.38 89 GLN A C 1
ATOM 702 O O . GLN A 1 89 ? 7.612 11.284 -3.647 1.00 93.38 89 GLN A O 1
ATOM 707 N N . SER A 1 90 ? 8.711 10.094 -2.109 1.00 90.25 90 SER A N 1
ATOM 708 C CA . SER A 1 90 ? 10.057 10.461 -2.543 1.00 90.25 90 SER A CA 1
ATOM 709 C C . SER A 1 90 ? 11.076 9.410 -2.092 1.00 90.25 90 SER A C 1
ATOM 711 O O . SER A 1 90 ? 10.745 8.432 -1.414 1.00 90.25 90 SER A O 1
ATOM 713 N N . TRP A 1 91 ? 12.357 9.605 -2.414 1.00 86.00 91 TRP A N 1
ATOM 714 C CA . TRP A 1 91 ? 13.442 8.727 -1.947 1.00 86.00 91 TRP A CA 1
ATOM 715 C C . TRP A 1 91 ? 13.572 8.645 -0.423 1.00 86.00 91 TRP A C 1
ATOM 717 O O . TRP A 1 91 ? 14.085 7.652 0.079 1.00 86.00 91 TRP A O 1
ATOM 727 N N . ARG A 1 92 ? 13.110 9.665 0.309 1.00 85.75 92 ARG A N 1
ATOM 728 C CA . ARG A 1 92 ? 13.194 9.716 1.779 1.00 85.75 92 ARG A CA 1
ATOM 729 C C . ARG A 1 92 ? 11.827 9.694 2.457 1.00 85.75 92 ARG A C 1
ATOM 731 O O . ARG A 1 92 ? 11.726 9.256 3.594 1.00 85.75 92 ARG A O 1
ATOM 738 N N . GLY A 1 93 ? 10.786 10.149 1.761 1.00 90.88 93 GLY A N 1
ATOM 739 C CA . GLY A 1 93 ? 9.425 10.225 2.278 1.00 90.88 93 GLY A CA 1
ATOM 740 C C . GLY A 1 93 ? 8.590 9.018 1.875 1.00 90.88 93 GLY A C 1
ATOM 741 O O . GLY A 1 93 ? 8.567 8.626 0.704 1.00 90.88 93 GLY A O 1
ATOM 742 N N . THR A 1 94 ? 7.881 8.458 2.846 1.00 94.50 94 THR A N 1
ATOM 743 C CA . THR A 1 94 ? 6.827 7.467 2.636 1.00 94.50 94 THR A CA 1
ATOM 744 C C . THR A 1 94 ? 5.585 7.966 3.351 1.00 94.50 94 THR A C 1
ATOM 746 O O . THR A 1 94 ? 5.639 8.220 4.551 1.00 94.50 94 THR A O 1
ATOM 749 N N . ASP A 1 95 ? 4.489 8.095 2.614 1.00 96.00 95 ASP A N 1
ATOM 750 C CA . ASP A 1 95 ? 3.170 8.303 3.193 1.00 96.00 95 ASP A CA 1
ATOM 751 C C . ASP A 1 95 ? 2.626 6.938 3.619 1.00 96.00 95 ASP A C 1
ATOM 753 O O . ASP A 1 95 ? 2.499 6.032 2.792 1.00 96.00 95 ASP A O 1
ATOM 757 N N . ARG A 1 96 ? 2.390 6.763 4.919 1.00 96.44 96 ARG A N 1
ATOM 758 C CA . ARG A 1 96 ? 1.864 5.524 5.484 1.00 96.44 96 ARG A CA 1
ATOM 759 C C . ARG A 1 96 ? 0.527 5.816 6.136 1.00 96.44 96 ARG A C 1
ATOM 761 O O . ARG A 1 96 ? 0.461 6.649 7.034 1.00 96.44 96 ARG A O 1
ATOM 768 N N . TYR A 1 97 ? -0.507 5.112 5.701 1.00 97.69 97 TYR A N 1
ATOM 769 C CA . TYR A 1 97 ? -1.872 5.347 6.155 1.00 97.69 97 TYR A CA 1
ATOM 770 C C . TYR A 1 97 ? -2.672 4.049 6.206 1.00 97.69 97 TYR A C 1
ATOM 772 O O . TYR A 1 97 ? -2.332 3.071 5.536 1.00 97.69 97 TYR A O 1
ATOM 780 N N . PHE A 1 98 ? -3.744 4.064 6.995 1.00 98.12 98 PHE A N 1
ATOM 781 C CA . PHE A 1 98 ? -4.767 3.032 6.951 1.00 98.12 98 PHE A CA 1
ATOM 782 C C . PHE A 1 98 ? -5.904 3.462 6.028 1.00 98.12 98 PHE A C 1
ATOM 784 O O . PHE A 1 98 ? -6.117 4.658 5.808 1.00 98.12 98 PHE A O 1
ATOM 791 N N . CYS A 1 99 ? -6.623 2.503 5.461 1.00 97.75 99 CYS A N 1
ATOM 792 C CA . CYS A 1 99 ? -7.820 2.787 4.686 1.00 97.75 99 CYS A CA 1
ATOM 793 C C . CYS A 1 99 ? -8.824 1.636 4.697 1.00 97.75 99 CYS A C 1
ATOM 795 O O . CYS A 1 99 ? -8.467 0.482 4.938 1.00 97.75 99 CYS A O 1
ATOM 797 N N . GLU A 1 100 ? -10.067 1.970 4.369 1.00 96.81 100 GLU A N 1
ATOM 798 C CA . GLU A 1 100 ? -11.124 1.030 4.006 1.00 96.81 100 GLU A CA 1
ATOM 799 C C . GLU A 1 100 ? -11.532 1.253 2.546 1.00 96.81 100 GLU A C 1
ATOM 801 O O . GLU A 1 100 ? -11.404 2.357 2.009 1.00 96.81 100 GLU A O 1
ATOM 806 N N . THR A 1 101 ? -12.020 0.197 1.895 1.00 94.69 101 THR A N 1
ATOM 807 C CA . THR A 1 101 ? -12.690 0.314 0.596 1.00 94.69 101 THR A CA 1
ATOM 808 C C . THR A 1 101 ? -14.207 0.336 0.758 1.00 94.69 101 THR A C 1
ATOM 810 O O . THR A 1 101 ? -14.789 -0.674 1.159 1.00 94.69 101 THR A O 1
ATOM 813 N N . ILE A 1 102 ? -14.840 1.455 0.395 1.00 93.62 102 ILE A N 1
ATOM 814 C CA . ILE A 1 102 ? -16.296 1.647 0.442 1.00 93.62 102 ILE A CA 1
ATOM 815 C C . ILE A 1 102 ? -16.784 2.122 -0.930 1.00 93.62 102 ILE A C 1
ATOM 817 O O . ILE A 1 102 ? -16.311 3.120 -1.458 1.00 93.62 102 ILE A O 1
ATOM 821 N N . ASN A 1 103 ? -17.733 1.401 -1.524 1.00 91.69 103 ASN A N 1
ATOM 822 C CA . ASN A 1 103 ? -18.293 1.623 -2.858 1.00 91.69 103 ASN A CA 1
ATOM 823 C C . ASN A 1 103 ? -17.233 1.760 -3.967 1.00 91.69 103 ASN A C 1
ATOM 825 O O . ASN A 1 103 ? -17.426 2.488 -4.936 1.00 91.69 103 ASN A O 1
ATOM 829 N N . GLY A 1 104 ? -16.115 1.036 -3.841 1.00 90.00 104 GLY A N 1
ATOM 830 C CA . GLY A 1 104 ? -14.984 1.133 -4.771 1.00 90.00 104 GLY A CA 1
ATOM 831 C C . GLY A 1 104 ? -14.081 2.358 -4.573 1.00 90.00 104 GLY A C 1
ATOM 832 O O . GLY A 1 104 ? -13.146 2.540 -5.352 1.00 90.00 104 GLY A O 1
ATOM 833 N N . GLU A 1 105 ? -14.307 3.159 -3.532 1.00 93.44 105 GLU A N 1
ATOM 834 C CA . GLU A 1 105 ? -13.444 4.273 -3.134 1.00 93.44 105 GLU A CA 1
ATOM 835 C C . GLU A 1 105 ? -12.545 3.889 -1.959 1.00 93.44 105 GLU A C 1
ATOM 837 O O . GLU A 1 105 ? -12.916 3.075 -1.115 1.00 93.44 105 GLU A O 1
ATOM 842 N N . ILE A 1 106 ? -11.355 4.492 -1.897 1.00 96.50 106 ILE A N 1
ATOM 843 C CA . ILE A 1 106 ? -10.393 4.288 -0.810 1.00 96.50 106 ILE A CA 1
ATOM 844 C C . ILE A 1 106 ? -10.534 5.440 0.175 1.00 96.50 106 ILE A C 1
ATOM 846 O O . ILE A 1 106 ? -10.146 6.571 -0.124 1.00 96.50 106 ILE A O 1
ATOM 850 N N . ILE A 1 107 ? -11.041 5.141 1.364 1.00 96.81 107 ILE A N 1
ATOM 851 C CA . ILE A 1 107 ? -11.247 6.123 2.425 1.00 96.81 107 ILE A CA 1
ATOM 852 C C . ILE A 1 107 ? -10.113 5.978 3.429 1.00 96.81 107 ILE A C 1
ATOM 854 O O . ILE A 1 107 ? -9.930 4.913 4.015 1.00 96.81 107 ILE A O 1
ATOM 858 N N . ARG A 1 108 ? -9.309 7.034 3.597 1.00 97.31 108 ARG A N 1
ATOM 859 C CA . ARG A 1 108 ? -8.216 7.045 4.578 1.00 97.31 108 ARG A CA 1
ATOM 860 C C . ARG A 1 108 ? -8.776 7.088 5.992 1.00 97.31 108 ARG A C 1
ATOM 862 O O . ARG A 1 108 ? -9.735 7.804 6.251 1.00 97.31 108 ARG A O 1
ATOM 869 N N . MET A 1 109 ? -8.120 6.362 6.881 1.00 96.81 109 MET A N 1
ATOM 870 C CA . MET A 1 109 ? -8.496 6.221 8.279 1.00 96.81 109 MET A CA 1
ATOM 871 C C . MET A 1 109 ? -7.253 6.310 9.163 1.00 96.81 109 MET A C 1
ATOM 873 O O . MET A 1 109 ? -6.120 6.049 8.738 1.00 96.81 109 MET A O 1
ATOM 877 N N . THR A 1 110 ? -7.478 6.669 10.414 1.00 96.25 110 THR A N 1
ATOM 878 C CA . THR A 1 110 ? -6.531 6.488 11.510 1.00 96.25 110 THR A CA 1
ATOM 879 C C . THR A 1 110 ? -6.513 5.025 11.953 1.00 96.25 110 THR A C 1
ATOM 881 O O . THR A 1 110 ? -7.370 4.219 11.584 1.00 96.25 110 THR A O 1
ATOM 884 N N . LYS A 1 111 ? -5.510 4.657 12.751 1.00 95.31 111 LYS A N 1
ATOM 885 C CA . LYS A 1 111 ? -5.424 3.303 13.305 1.00 95.31 111 LYS A CA 1
ATOM 886 C C . LYS A 1 111 ? -6.600 3.032 14.249 1.00 95.31 111 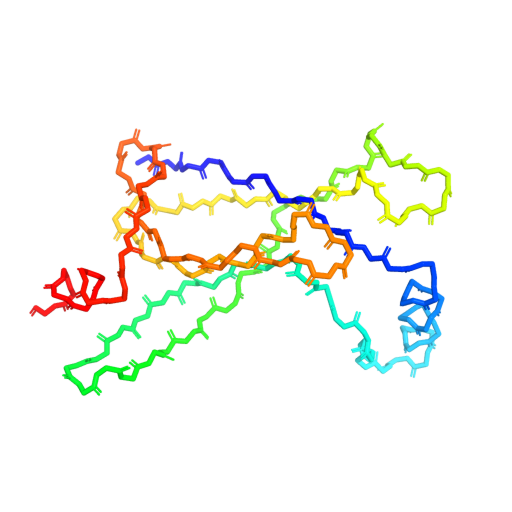LYS A C 1
ATOM 888 O O . LYS A 1 111 ? -7.139 1.931 14.253 1.00 95.31 111 LYS A O 1
ATOM 893 N N . GLU A 1 112 ? -6.965 4.040 15.030 1.00 94.88 112 GLU A N 1
ATOM 894 C CA . GLU A 1 112 ? -8.030 4.010 16.024 1.00 94.88 112 GLU A CA 1
ATOM 895 C C . GLU A 1 112 ? -9.389 3.807 15.346 1.00 94.88 112 GLU A C 1
ATOM 897 O O . GLU A 1 112 ? -10.123 2.905 15.728 1.00 94.88 112 GLU A O 1
ATOM 902 N N . GLU A 1 113 ? -9.674 4.528 14.258 1.00 95.81 113 GLU A N 1
ATOM 903 C CA . GLU A 1 113 ? -10.909 4.334 13.483 1.00 95.81 113 GLU A CA 1
ATOM 904 C C . GLU A 1 113 ? -11.009 2.921 12.887 1.00 95.81 113 GLU A C 1
ATOM 906 O O . GLU A 1 113 ? -12.086 2.329 12.875 1.00 95.81 113 GLU A O 1
ATOM 911 N N . VAL A 1 114 ? -9.896 2.352 12.403 1.00 95.19 114 VAL A N 1
ATOM 912 C CA . VAL A 1 114 ? -9.878 0.963 11.909 1.00 95.19 114 VAL A CA 1
ATOM 913 C C . VAL A 1 114 ? -10.091 -0.035 13.042 1.00 95.19 114 VAL A C 1
ATOM 915 O O . VAL A 1 114 ? -10.751 -1.049 12.839 1.00 95.19 114 VAL A O 1
ATOM 918 N N . GLN A 1 115 ? -9.529 0.227 14.220 1.00 94.56 115 GLN A N 1
ATOM 919 C CA . GLN A 1 115 ? -9.737 -0.611 15.393 1.00 94.56 115 GLN A CA 1
ATOM 920 C C . GLN A 1 115 ? -11.206 -0.589 15.822 1.00 94.56 115 GLN A C 1
ATOM 922 O O . GLN A 1 115 ? -11.800 -1.653 15.972 1.00 94.56 115 GLN A O 1
ATOM 927 N N . ASP A 1 116 ? -11.797 0.598 15.954 1.00 93.62 116 ASP A N 1
ATOM 928 C CA . ASP A 1 116 ? -13.188 0.776 16.372 1.00 93.62 116 ASP A CA 1
ATOM 929 C C . ASP A 1 116 ? -14.174 0.146 15.380 1.00 93.62 116 ASP A C 1
ATOM 931 O O . ASP A 1 116 ? -15.188 -0.413 15.788 1.00 93.62 116 ASP A O 1
ATOM 935 N N . ALA A 1 117 ? -13.862 0.169 14.081 1.00 91.06 117 ALA A N 1
ATOM 936 C CA . ALA A 1 117 ? -14.698 -0.440 13.049 1.00 91.06 117 ALA A CA 1
ATOM 937 C C . ALA A 1 117 ? -14.642 -1.984 13.012 1.00 91.06 117 ALA A C 1
ATOM 939 O O . ALA A 1 117 ? -15.442 -2.611 12.316 1.00 91.06 117 ALA A O 1
ATOM 940 N N . GLN A 1 118 ? -13.693 -2.607 13.722 1.00 86.06 118 GLN A N 1
ATOM 941 C CA . GLN A 1 118 ? -13.485 -4.062 13.747 1.00 86.06 118 GLN A CA 1
ATOM 942 C C . GLN A 1 118 ? -13.944 -4.741 15.047 1.00 86.06 118 GLN A C 1
ATOM 944 O O . GLN A 1 118 ? -13.874 -5.973 15.132 1.00 86.06 118 GLN A O 1
ATOM 949 N N . LEU A 1 119 ? -14.365 -3.957 16.043 1.00 80.75 119 LEU A N 1
ATOM 950 C CA . LEU A 1 119 ? -14.917 -4.424 17.320 1.00 80.75 119 LEU A CA 1
ATOM 951 C C . LEU A 1 119 ? -16.405 -4.777 17.193 1.00 80.75 119 LEU A C 1
ATOM 953 O O . LEU A 1 119 ? -16.799 -5.780 17.832 1.00 80.75 119 LEU A O 1
#

Radius of gyration: 15.7 Å; chains: 1; bounding box: 40×28×41 Å

Foldseek 3Di:
DKAKDKAKQAADLVQVVQQVVCVVVVHHRPNDTLWWKWFWDQEPVRDIDTHTDDFPDWDCPQADPSRNTRIIGMDIGDAQTKMWTFHDPDHPDTDIFMWHQHPRDTHTDDSVVNHVSND